Protein AF-A0A100WIX3-F1 (afdb_monomer_lite)

Foldseek 3Di:
DDDDDDDPPDDPDDDDDPPPPPPVVVVVVPPPPVVVVVVVVVPPPPDVVCVCLFQLNLLVLLQQQQDDPPDGGDDLVVLQVVCVVVVHHDDSVVVVCCNVVVDGDDDLVVLQSSQVSSPHHSCLNVVPCVVRVVVVVVVSVVSVCCPPVVSVVVVVVLVPDDPVVSVVVVVVD

Structure (mmCIF, N/CA/C/O backbone):
data_AF-A0A100WIX3-F1
#
_entry.id   AF-A0A100WIX3-F1
#
loop_
_atom_site.group_PDB
_atom_site.id
_atom_site.type_symbol
_atom_site.label_atom_id
_atom_site.label_alt_id
_atom_site.label_comp_id
_atom_site.label_asym_id
_atom_site.label_entity_id
_atom_site.label_seq_id
_atom_site.pdbx_PDB_ins_code
_atom_site.Cartn_x
_atom_site.Cartn_y
_atom_site.Cartn_z
_atom_site.occupancy
_atom_site.B_iso_or_equiv
_atom_site.auth_seq_id
_atom_site.auth_comp_id
_atom_site.auth_asym_id
_atom_site.auth_atom_id
_atom_site.pdbx_PDB_model_num
ATOM 1 N N . MET A 1 1 ? -12.424 19.227 -11.927 1.00 30.08 1 MET A N 1
ATOM 2 C CA . MET A 1 1 ? -12.018 20.142 -10.838 1.00 30.08 1 MET A CA 1
ATOM 3 C C . MET A 1 1 ? -11.818 19.297 -9.591 1.00 30.08 1 MET A C 1
ATOM 5 O O . MET A 1 1 ? -12.792 18.736 -9.113 1.00 30.08 1 MET A O 1
ATOM 9 N N . CYS A 1 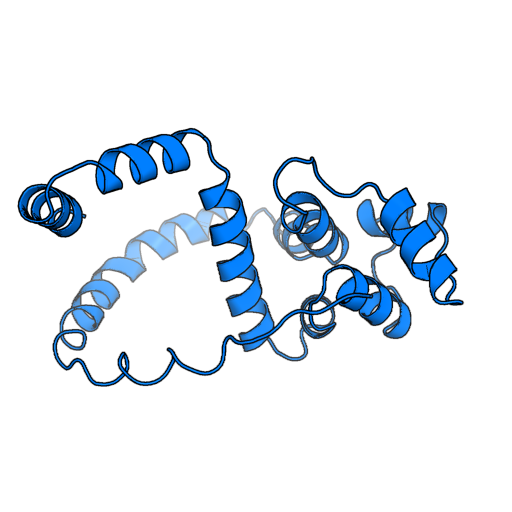2 ? -10.581 19.141 -9.122 1.00 32.16 2 CYS A N 1
ATOM 10 C CA . CYS A 1 2 ? -10.265 18.400 -7.898 1.00 32.16 2 CYS A CA 1
ATOM 11 C C . CYS A 1 2 ? -9.686 19.402 -6.903 1.00 32.16 2 CYS A C 1
ATOM 13 O O . CYS A 1 2 ? -8.704 20.073 -7.207 1.00 32.16 2 CYS A O 1
ATOM 15 N N . HIS A 1 3 ? -10.343 19.548 -5.761 1.00 39.53 3 HIS A N 1
ATOM 16 C CA . HIS A 1 3 ? -9.950 20.448 -4.688 1.00 39.53 3 HIS A CA 1
ATOM 17 C C . HIS A 1 3 ? -9.825 19.601 -3.428 1.00 39.53 3 HIS A C 1
ATOM 19 O O . HIS A 1 3 ? -10.783 18.920 -3.069 1.00 39.53 3 HIS A O 1
ATOM 25 N N . THR A 1 4 ? -8.687 19.668 -2.741 1.00 40.44 4 THR A N 1
ATOM 26 C CA . THR A 1 4 ? -8.614 19.210 -1.351 1.00 40.44 4 THR A CA 1
ATOM 27 C C . THR A 1 4 ? -7.607 20.037 -0.577 1.00 40.44 4 THR A C 1
ATOM 29 O O . THR A 1 4 ? -6.535 20.381 -1.064 1.00 40.44 4 THR A O 1
ATOM 32 N N . ASN A 1 5 ? -8.043 20.394 0.622 1.00 38.50 5 ASN A N 1
ATOM 33 C CA . ASN A 1 5 ? -7.564 21.466 1.467 1.00 38.50 5 ASN A CA 1
ATOM 34 C C . ASN A 1 5 ? -7.198 20.869 2.841 1.00 38.50 5 ASN A C 1
ATOM 36 O O . ASN A 1 5 ? -7.841 19.920 3.281 1.00 38.50 5 ASN A O 1
ATOM 40 N N . ASN A 1 6 ? -6.263 21.521 3.535 1.00 44.62 6 ASN A N 1
ATOM 41 C CA . ASN A 1 6 ? -6.270 21.711 4.993 1.00 44.62 6 ASN A CA 1
ATOM 42 C C . ASN A 1 6 ? -5.995 20.502 5.931 1.00 44.62 6 ASN A C 1
ATOM 44 O O . ASN A 1 6 ? -6.921 19.923 6.489 1.00 44.62 6 ASN A O 1
ATOM 48 N N . VAL A 1 7 ? -4.715 20.194 6.216 1.00 44.56 7 VAL A N 1
ATOM 49 C CA . VAL A 1 7 ? -4.312 19.258 7.309 1.00 44.56 7 VAL A CA 1
ATOM 50 C C . VAL A 1 7 ? -3.230 19.841 8.246 1.00 44.56 7 VAL A C 1
ATOM 52 O O . VAL A 1 7 ? -2.853 19.243 9.251 1.00 44.56 7 VAL A O 1
ATOM 55 N N . SER A 1 8 ? -2.739 21.056 8.002 1.00 37.81 8 SER A N 1
ATOM 56 C CA . SER A 1 8 ? -1.504 21.539 8.643 1.00 37.81 8 SER A CA 1
ATOM 57 C C . SER A 1 8 ? -1.636 22.072 10.079 1.00 37.81 8 SER A C 1
ATOM 59 O O . SER A 1 8 ? -0.696 22.698 10.558 1.00 37.81 8 SER A O 1
ATOM 61 N N . ARG A 1 9 ? -2.752 21.866 10.798 1.00 40.50 9 ARG A N 1
ATOM 62 C CA . ARG A 1 9 ? -2.987 22.580 12.075 1.00 40.50 9 ARG A CA 1
ATOM 63 C C . ARG A 1 9 ? -3.049 21.758 13.365 1.00 40.50 9 ARG A C 1
ATOM 65 O O . ARG A 1 9 ? -3.241 22.360 14.412 1.00 40.50 9 ARG A O 1
ATOM 72 N N . LEU A 1 10 ? -2.843 20.439 13.350 1.00 38.16 10 LEU A N 1
ATOM 73 C CA . LEU A 1 10 ? -3.027 19.612 14.565 1.00 38.16 10 LEU A CA 1
ATOM 74 C C . LEU A 1 10 ? -1.776 18.875 15.081 1.00 38.16 10 LEU A C 1
ATOM 76 O O . LEU A 1 10 ? -1.884 18.061 15.989 1.00 38.16 10 LEU A O 1
ATOM 80 N N . ARG A 1 11 ? -0.572 19.160 14.567 1.00 39.94 11 ARG A N 1
ATOM 81 C CA . ARG A 1 11 ? 0.647 18.403 14.928 1.00 39.94 11 ARG A CA 1
ATOM 82 C C . ARG A 1 11 ? 1.424 18.875 16.168 1.00 39.94 11 ARG A C 1
ATOM 84 O O . ARG A 1 11 ? 2.388 18.213 16.529 1.00 39.94 11 ARG A O 1
ATOM 91 N N . GLN A 1 12 ? 1.049 19.969 16.834 1.00 41.81 12 GLN A N 1
ATOM 92 C CA . GLN A 1 12 ? 1.996 20.662 17.726 1.00 41.81 12 GLN A CA 1
ATOM 93 C C . GLN A 1 12 ? 1.837 20.429 19.244 1.00 41.81 12 GLN A C 1
ATOM 95 O O . GLN A 1 12 ? 2.560 21.063 19.999 1.00 41.81 12 GLN A O 1
ATOM 100 N N . THR A 1 13 ? 0.960 19.543 19.734 1.00 42.16 13 THR A N 1
ATOM 101 C CA . THR A 1 13 ? 0.673 19.482 21.196 1.00 42.16 13 THR A CA 1
ATOM 102 C C . THR A 1 13 ? 0.962 18.138 21.879 1.00 42.16 13 THR A C 1
ATOM 104 O O . THR A 1 13 ? 0.628 17.975 23.044 1.00 42.16 13 THR A O 1
ATOM 107 N N . PHE A 1 14 ? 1.594 17.165 21.212 1.00 33.94 14 PHE A N 1
ATOM 108 C CA . PHE A 1 14 ? 1.738 15.808 21.777 1.00 33.94 14 PHE A CA 1
ATOM 109 C C . PHE A 1 14 ? 3.137 15.453 22.3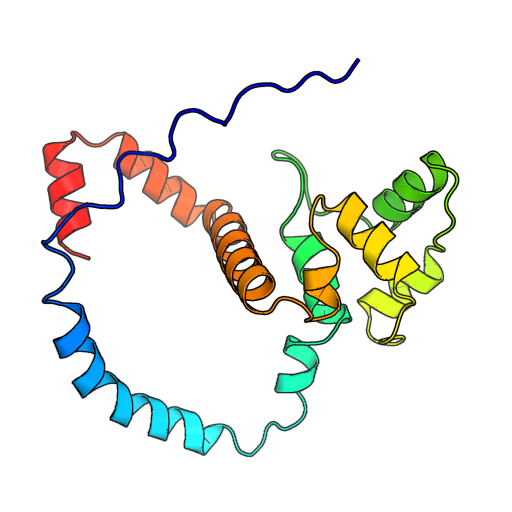23 1.00 33.94 14 PHE A C 1
ATOM 111 O O . PHE A 1 14 ? 3.307 14.378 22.886 1.00 33.94 14 PHE A O 1
ATOM 118 N N . ILE A 1 15 ? 4.151 16.315 22.176 1.00 38.00 15 ILE A N 1
ATOM 119 C CA . ILE A 1 15 ? 5.557 15.920 22.418 1.00 38.00 15 ILE A CA 1
ATOM 120 C C . ILE A 1 15 ? 6.036 16.083 23.879 1.00 38.00 15 ILE A C 1
ATOM 122 O O . ILE A 1 15 ? 7.000 15.430 24.262 1.00 38.00 15 ILE A O 1
ATOM 126 N N . ASP A 1 16 ? 5.339 16.819 24.748 1.00 41.41 16 ASP A N 1
ATOM 127 C CA . ASP A 1 16 ? 5.878 17.180 26.075 1.00 41.41 16 ASP A CA 1
ATOM 128 C C . ASP A 1 16 ? 5.201 16.475 27.272 1.00 41.41 16 ASP A C 1
ATOM 130 O O . ASP A 1 16 ? 4.916 17.115 28.283 1.00 41.41 16 ASP A O 1
ATOM 134 N N . ASN A 1 17 ? 4.927 15.161 27.200 1.00 34.28 17 ASN A N 1
ATOM 135 C CA . ASN A 1 17 ? 4.378 14.416 28.350 1.00 34.28 17 ASN A CA 1
ATOM 136 C C . ASN A 1 17 ? 5.447 13.566 29.087 1.00 34.28 17 ASN A C 1
ATOM 138 O O . ASN A 1 17 ? 5.855 12.515 28.585 1.00 34.28 17 ASN A O 1
ATOM 142 N N . PRO A 1 18 ? 5.879 13.966 30.301 1.00 39.28 18 PRO A N 1
ATOM 143 C CA . PRO A 1 18 ? 6.951 13.309 31.054 1.00 39.28 18 PRO A CA 1
ATOM 144 C C . PRO A 1 18 ? 6.568 11.980 31.739 1.00 39.28 18 PRO A C 1
ATOM 146 O O . PRO A 1 18 ? 7.432 11.360 32.359 1.00 39.28 18 PRO A O 1
ATOM 149 N N . LEU A 1 19 ? 5.326 11.493 31.620 1.00 40.72 19 LEU A N 1
ATOM 150 C CA . LEU A 1 19 ? 4.876 10.251 32.277 1.00 40.72 19 LEU A CA 1
ATOM 151 C C . LEU A 1 19 ? 5.241 8.950 31.530 1.00 40.72 19 LEU A C 1
ATOM 153 O O . LEU A 1 19 ? 5.072 7.864 32.076 1.00 40.72 19 LEU A O 1
ATOM 157 N N . VAL A 1 20 ? 5.781 9.031 30.308 1.00 46.56 20 VAL A N 1
ATOM 158 C CA . VAL A 1 20 ? 6.072 7.851 29.461 1.00 46.56 20 VAL A CA 1
ATOM 159 C C . VAL A 1 20 ? 7.447 7.224 29.753 1.00 46.56 20 VAL A C 1
ATOM 161 O O . VAL A 1 20 ? 7.720 6.087 29.377 1.00 46.56 20 VAL A O 1
ATOM 164 N N . ARG A 1 21 ? 8.337 7.931 30.460 1.00 38.25 21 ARG A N 1
ATOM 165 C CA . ARG A 1 21 ? 9.759 7.555 30.543 1.00 38.25 21 ARG A CA 1
ATOM 166 C C . ARG A 1 21 ? 10.048 6.334 31.428 1.00 38.25 21 ARG A C 1
ATOM 168 O O . ARG A 1 21 ? 11.007 5.627 31.156 1.00 38.25 21 ARG A O 1
ATOM 175 N N . GLY A 1 22 ? 9.228 6.067 32.448 1.00 36.34 22 GLY A N 1
ATOM 176 C CA . GLY A 1 22 ? 9.497 5.014 33.443 1.00 36.34 22 GLY A CA 1
ATOM 177 C C . GLY A 1 22 ? 9.026 3.600 33.074 1.00 36.34 22 GLY A C 1
ATOM 178 O O . GLY A 1 22 ? 9.507 2.636 33.655 1.00 36.34 22 GLY A O 1
ATOM 179 N N . SER A 1 23 ? 8.104 3.445 32.115 1.00 35.91 23 SER A N 1
ATOM 180 C CA . SER A 1 23 ? 7.554 2.120 31.749 1.00 35.91 23 SER A CA 1
ATOM 181 C C . SER A 1 23 ? 8.332 1.404 30.641 1.00 35.91 23 SER A C 1
ATOM 183 O O . SER A 1 23 ? 8.195 0.194 30.479 1.00 35.91 23 SER A O 1
ATOM 185 N N . VAL A 1 24 ? 9.177 2.120 29.893 1.00 34.84 24 VAL A N 1
ATOM 186 C CA . VAL A 1 24 ? 9.949 1.537 28.782 1.00 34.84 24 VAL A CA 1
ATOM 187 C C . VAL A 1 24 ? 11.098 0.658 29.295 1.00 34.84 24 VAL A C 1
ATOM 189 O O . VAL A 1 24 ? 11.405 -0.351 28.672 1.00 34.84 24 VAL A O 1
ATOM 192 N N . GLU A 1 25 ? 11.692 0.972 30.450 1.00 32.41 25 GLU A N 1
ATOM 193 C CA . GLU A 1 25 ? 12.835 0.217 30.993 1.00 32.41 25 GLU A CA 1
ATOM 194 C C . GLU A 1 25 ? 12.454 -1.173 31.530 1.00 32.41 25 GLU A C 1
ATOM 196 O O . GLU A 1 25 ? 13.186 -2.132 31.300 1.00 32.41 25 GLU A O 1
ATOM 201 N N . ALA A 1 26 ? 11.279 -1.333 32.150 1.00 30.39 26 ALA A N 1
ATOM 202 C CA . ALA A 1 26 ? 10.851 -2.622 32.710 1.00 30.39 26 ALA A CA 1
ATOM 203 C C . ALA A 1 26 ? 10.414 -3.646 31.639 1.00 30.39 26 ALA A C 1
ATOM 205 O O . ALA A 1 26 ? 10.543 -4.856 31.835 1.00 30.39 26 ALA A O 1
ATOM 206 N N . ALA A 1 27 ? 9.928 -3.177 30.484 1.00 32.31 27 ALA A N 1
ATOM 207 C CA . ALA A 1 27 ? 9.531 -4.034 29.365 1.00 32.31 27 ALA A CA 1
ATOM 208 C C . ALA A 1 27 ? 10.735 -4.614 28.592 1.00 32.31 27 ALA A C 1
ATOM 210 O O . ALA A 1 27 ? 10.612 -5.651 27.938 1.00 32.31 27 ALA A O 1
ATOM 211 N N . VAL A 1 28 ? 11.907 -3.974 28.687 1.00 37.38 28 VAL A N 1
ATOM 212 C CA . VAL A 1 28 ? 13.134 -4.399 27.993 1.00 37.38 28 VAL A CA 1
ATOM 213 C C . VAL A 1 28 ? 13.776 -5.624 28.660 1.00 37.38 28 VAL A C 1
ATOM 215 O O . VAL A 1 28 ? 14.350 -6.458 27.960 1.00 37.38 28 VAL A O 1
ATOM 218 N N . GLU A 1 29 ? 13.628 -5.806 29.976 1.00 32.12 29 GLU A N 1
ATOM 219 C CA . GLU A 1 29 ? 14.289 -6.906 30.702 1.00 32.12 29 GLU A CA 1
ATOM 220 C C . GLU A 1 29 ? 13.641 -8.285 30.502 1.00 32.12 29 GLU A C 1
ATOM 222 O O . GLU A 1 29 ? 14.348 -9.289 30.428 1.00 32.12 29 GLU A O 1
ATOM 227 N N . TRP A 1 30 ? 12.317 -8.371 30.348 1.00 34.31 30 TRP A N 1
ATOM 228 C CA . TRP A 1 30 ? 11.623 -9.666 30.230 1.00 34.31 30 TRP A CA 1
ATOM 229 C C . TRP A 1 30 ? 11.369 -10.111 28.778 1.00 34.31 30 TRP A C 1
ATOM 231 O O . TRP A 1 30 ? 10.951 -11.245 28.540 1.00 34.31 30 TRP A O 1
ATOM 241 N N . GLY A 1 31 ? 11.671 -9.263 27.788 1.00 33.16 31 GLY A N 1
ATOM 242 C CA . GLY A 1 31 ? 11.471 -9.564 26.363 1.00 33.16 31 GLY A CA 1
ATOM 243 C C . GLY A 1 31 ? 12.513 -10.510 25.745 1.00 33.16 31 GLY A C 1
ATOM 244 O O . GLY A 1 31 ? 12.218 -11.196 24.767 1.00 33.16 31 GLY A O 1
ATOM 245 N N . GLY A 1 32 ? 13.723 -10.595 26.310 1.00 32.84 32 GLY A N 1
ATOM 246 C CA . GLY A 1 32 ? 14.859 -11.275 25.669 1.00 32.84 32 GLY A CA 1
ATOM 247 C C . GLY A 1 32 ? 14.775 -12.808 25.624 1.00 32.84 32 GLY A C 1
ATOM 248 O O . GLY A 1 32 ? 15.132 -13.419 24.618 1.00 32.84 32 GLY A O 1
ATOM 249 N N . ALA A 1 33 ? 14.263 -13.450 26.678 1.00 34.47 33 ALA A N 1
ATOM 250 C CA . ALA A 1 33 ? 14.302 -14.913 26.797 1.00 34.47 33 ALA A CA 1
ATOM 251 C C . ALA A 1 33 ? 13.241 -15.637 25.940 1.00 34.47 33 ALA A C 1
ATOM 253 O O . ALA A 1 33 ? 13.464 -16.761 25.491 1.00 34.47 33 ALA A O 1
ATOM 254 N N . MET A 1 34 ? 12.105 -14.986 25.659 1.00 32.53 34 MET A N 1
ATOM 255 C CA . MET A 1 34 ? 11.038 -15.533 24.803 1.00 32.53 34 MET A CA 1
ATOM 256 C C . MET A 1 34 ? 11.365 -15.405 23.305 1.00 32.53 34 MET A C 1
ATOM 258 O O . MET A 1 34 ? 10.996 -16.275 22.512 1.00 32.53 34 MET A O 1
ATOM 262 N N . ILE A 1 35 ? 12.106 -14.359 22.917 1.00 42.75 35 ILE A N 1
ATOM 263 C CA . ILE A 1 35 ? 12.555 -14.140 21.533 1.00 42.75 35 ILE A CA 1
ATOM 264 C C . ILE A 1 35 ? 13.581 -15.208 21.116 1.00 42.75 35 ILE A C 1
ATOM 266 O O . ILE A 1 35 ? 13.509 -15.709 19.991 1.00 42.75 35 ILE A O 1
ATOM 270 N N . ASP A 1 36 ? 14.469 -15.638 22.023 1.00 38.12 36 ASP A N 1
ATOM 271 C CA . ASP A 1 36 ? 15.515 -16.628 21.712 1.00 38.12 36 ASP A CA 1
ATOM 272 C C . ASP A 1 36 ? 14.937 -18.025 21.399 1.00 38.12 36 ASP A C 1
ATOM 274 O O . ASP A 1 36 ? 15.445 -18.762 20.550 1.00 38.12 36 ASP A O 1
ATOM 278 N N . MET A 1 37 ? 13.798 -18.380 22.006 1.00 30.38 37 MET A N 1
ATOM 279 C CA . MET A 1 37 ? 13.142 -19.671 21.771 1.00 30.38 37 MET A CA 1
ATOM 280 C C . MET A 1 37 ? 12.339 -19.701 20.458 1.00 30.38 37 MET A C 1
ATOM 282 O O . MET A 1 37 ? 12.301 -20.732 19.779 1.00 30.38 37 MET A O 1
ATOM 286 N N . ALA A 1 38 ? 11.769 -18.563 20.045 1.00 40.53 38 ALA A N 1
ATOM 287 C CA . ALA A 1 38 ? 11.179 -18.390 18.716 1.00 40.53 38 ALA A CA 1
ATOM 288 C C . ALA A 1 38 ? 12.254 -18.334 17.610 1.00 40.53 38 ALA A C 1
ATOM 290 O O . ALA A 1 38 ? 12.033 -18.836 16.504 1.00 40.53 38 ALA A O 1
ATOM 291 N N . ALA A 1 39 ? 13.440 -17.796 17.916 1.00 39.41 39 ALA A N 1
ATOM 292 C CA . ALA A 1 39 ? 14.563 -17.712 16.985 1.00 39.41 39 ALA A CA 1
ATOM 293 C C . ALA A 1 39 ? 15.159 -19.090 16.638 1.00 39.41 39 ALA A C 1
ATOM 295 O O . ALA A 1 39 ? 15.479 -19.343 15.477 1.00 39.41 39 ALA A O 1
ATOM 296 N N . ARG A 1 40 ? 15.223 -20.037 17.588 1.00 42.50 40 ARG A N 1
ATOM 297 C CA . ARG A 1 40 ? 15.793 -21.382 17.339 1.00 42.50 40 ARG A CA 1
ATOM 298 C C . ARG A 1 40 ? 14.977 -22.249 16.374 1.00 42.50 40 ARG A C 1
ATOM 300 O O . ARG A 1 40 ? 15.540 -23.119 15.715 1.00 42.50 40 ARG A O 1
ATOM 307 N N . ARG A 1 41 ? 13.670 -22.000 16.225 1.00 41.88 41 ARG A N 1
ATOM 308 C CA . ARG A 1 41 ? 12.823 -22.661 15.208 1.00 41.88 41 ARG A CA 1
ATOM 309 C C . ARG A 1 41 ? 13.000 -22.051 13.804 1.00 41.88 41 ARG A C 1
ATOM 311 O O . ARG A 1 41 ? 12.613 -22.679 12.822 1.00 41.88 41 ARG A O 1
ATOM 318 N N . LYS A 1 42 ? 13.604 -20.861 13.702 1.00 44.00 42 LYS A N 1
ATOM 319 C CA . LYS A 1 42 ? 13.688 -20.038 12.483 1.00 44.00 42 LYS A CA 1
ATOM 320 C C . LYS A 1 42 ? 14.875 -20.371 11.562 1.00 44.00 42 LYS A C 1
ATOM 322 O O . LYS A 1 42 ? 14.998 -19.769 10.508 1.00 44.00 42 LYS A O 1
ATOM 327 N N . LEU A 1 43 ? 15.710 -21.354 11.911 1.00 45.53 43 LEU A N 1
ATOM 328 C CA . LEU A 1 43 ? 16.910 -21.748 11.146 1.00 45.53 43 LEU A CA 1
ATOM 329 C C . LEU A 1 43 ? 16.654 -22.844 10.083 1.00 45.53 43 LEU A C 1
ATOM 331 O O . LEU A 1 43 ? 17.579 -23.524 9.651 1.00 45.53 43 LEU A O 1
ATOM 335 N N . ARG A 1 44 ? 15.394 -23.065 9.678 1.00 43.59 44 ARG A N 1
ATOM 336 C CA . ARG A 1 44 ? 15.009 -23.986 8.583 1.00 43.59 44 ARG A CA 1
ATOM 337 C C . ARG A 1 44 ? 14.045 -23.339 7.574 1.00 43.59 44 ARG A C 1
ATOM 339 O O . ARG A 1 44 ? 13.203 -24.036 7.011 1.00 43.59 44 ARG A O 1
ATOM 346 N N . ASP A 1 45 ? 14.121 -22.023 7.375 1.00 48.69 45 ASP A N 1
ATOM 347 C CA . ASP A 1 45 ? 13.198 -21.286 6.497 1.00 48.69 45 ASP A CA 1
ATOM 348 C C . ASP A 1 45 ? 13.889 -20.149 5.725 1.00 48.69 45 ASP A C 1
ATOM 350 O O . ASP A 1 45 ? 13.469 -18.994 5.752 1.00 48.69 45 ASP A O 1
ATOM 354 N N . ASP A 1 46 ? 14.958 -20.481 5.005 1.00 46.41 46 ASP A N 1
ATOM 355 C CA . ASP A 1 46 ? 15.755 -19.505 4.243 1.00 46.41 46 ASP A CA 1
ATOM 356 C C . ASP A 1 46 ? 15.056 -19.034 2.942 1.00 46.41 46 ASP A C 1
ATOM 358 O O . ASP A 1 46 ? 15.605 -18.237 2.188 1.00 46.41 46 ASP A O 1
ATOM 362 N N . GLY A 1 47 ? 13.824 -19.500 2.674 1.00 45.91 47 GLY A N 1
ATOM 363 C CA . GLY A 1 47 ? 13.056 -19.191 1.458 1.00 45.91 47 GLY A CA 1
ATOM 364 C C . GLY A 1 47 ? 11.775 -18.369 1.664 1.00 45.91 47 GLY A C 1
ATOM 365 O O . GLY A 1 47 ? 11.436 -17.563 0.798 1.00 45.91 47 GLY A O 1
ATOM 366 N N . ARG A 1 48 ? 11.047 -18.507 2.787 1.00 48.06 48 ARG A N 1
ATOM 367 C CA . ARG A 1 48 ? 9.811 -17.717 3.005 1.00 48.06 48 ARG A CA 1
ATOM 368 C C . ARG A 1 48 ? 10.074 -16.311 3.526 1.00 48.06 48 ARG A C 1
ATOM 370 O O . ARG A 1 48 ? 9.276 -15.420 3.250 1.00 48.06 48 ARG A O 1
ATOM 377 N N . GLY A 1 49 ? 11.176 -16.100 4.249 1.00 47.47 49 GLY A N 1
ATOM 378 C CA . GLY A 1 49 ? 11.542 -14.775 4.760 1.00 47.47 49 GLY A CA 1
ATOM 379 C C . GLY A 1 49 ? 11.828 -13.769 3.641 1.00 47.47 49 GLY A C 1
ATOM 380 O O . GLY A 1 49 ? 11.391 -12.627 3.719 1.00 47.47 49 GLY A O 1
ATOM 381 N N . VAL A 1 50 ? 12.481 -14.219 2.563 1.00 52.00 50 VAL A N 1
ATOM 382 C CA . VAL A 1 50 ? 12.791 -13.390 1.383 1.00 52.00 50 VAL A CA 1
ATOM 383 C C . VAL A 1 50 ? 11.540 -13.138 0.535 1.00 52.00 50 VAL A C 1
ATOM 385 O O . VAL A 1 50 ? 11.352 -12.039 0.024 1.00 52.00 50 VAL A O 1
ATOM 388 N N . ALA A 1 51 ? 10.637 -14.121 0.436 1.00 56.69 51 ALA A N 1
ATOM 389 C CA . ALA A 1 51 ? 9.374 -13.954 -0.280 1.00 56.69 51 ALA A CA 1
ATOM 390 C C . ALA A 1 51 ? 8.455 -12.919 0.393 1.00 56.69 51 ALA A C 1
ATOM 392 O O . ALA A 1 51 ? 7.822 -12.133 -0.311 1.00 56.69 51 ALA A O 1
ATOM 393 N N . ALA A 1 52 ? 8.417 -12.884 1.732 1.00 61.81 52 ALA A N 1
ATOM 394 C CA . ALA A 1 52 ? 7.625 -11.918 2.495 1.00 61.81 52 ALA A CA 1
ATOM 395 C C . ALA A 1 52 ? 8.114 -10.468 2.330 1.00 61.81 52 ALA A C 1
ATOM 397 O O . ALA A 1 52 ? 7.298 -9.554 2.369 1.00 61.81 52 ALA A O 1
ATOM 398 N N . ASP A 1 53 ? 9.413 -10.260 2.090 1.00 78.56 53 ASP A N 1
ATOM 399 C CA . ASP A 1 53 ? 9.998 -8.930 1.861 1.00 78.56 53 ASP A CA 1
ATOM 400 C C . ASP A 1 53 ? 10.288 -8.632 0.373 1.00 78.56 53 ASP A C 1
ATOM 402 O O . ASP A 1 53 ? 10.965 -7.663 0.027 1.00 78.56 53 ASP A O 1
ATOM 406 N N . SER A 1 54 ? 9.774 -9.467 -0.535 1.00 89.69 54 SER A N 1
ATOM 407 C CA . SER A 1 54 ? 9.975 -9.313 -1.978 1.00 89.69 54 SER A CA 1
ATOM 408 C C . SER A 1 54 ? 9.242 -8.092 -2.545 1.00 89.69 54 SER A C 1
ATOM 410 O O . SER A 1 54 ? 8.220 -7.647 -2.016 1.00 89.69 54 SER A O 1
ATOM 412 N N . PHE A 1 55 ? 9.701 -7.593 -3.702 1.00 92.38 55 PHE A N 1
ATOM 413 C CA . PHE A 1 55 ? 8.991 -6.545 -4.446 1.00 92.38 55 PHE A CA 1
ATOM 414 C C . PHE A 1 55 ? 7.529 -6.932 -4.717 1.00 92.38 55 PHE A C 1
ATOM 416 O O . PHE A 1 55 ? 6.626 -6.114 -4.558 1.00 92.38 55 PHE A O 1
ATOM 423 N N . ALA A 1 56 ? 7.292 -8.195 -5.082 1.00 94.06 56 ALA A N 1
ATOM 424 C CA . ALA A 1 56 ? 5.959 -8.721 -5.340 1.00 94.06 56 ALA A CA 1
ATOM 425 C C . ALA A 1 56 ? 5.068 -8.672 -4.089 1.00 94.06 56 ALA A C 1
ATOM 427 O O . ALA A 1 56 ? 3.917 -8.244 -4.180 1.00 94.06 56 ALA A O 1
ATOM 428 N N . ALA A 1 57 ? 5.592 -9.069 -2.924 1.00 92.69 57 ALA A N 1
ATOM 429 C CA . ALA A 1 57 ? 4.858 -9.015 -1.661 1.00 92.69 57 ALA A CA 1
ATOM 430 C C . ALA A 1 57 ? 4.492 -7.576 -1.287 1.00 92.69 57 ALA A C 1
ATOM 432 O O . ALA A 1 57 ? 3.320 -7.293 -1.041 1.00 92.69 57 ALA A O 1
ATOM 433 N N . ARG A 1 58 ? 5.459 -6.654 -1.356 1.00 93.56 58 ARG A N 1
ATOM 434 C CA . ARG A 1 58 ? 5.232 -5.224 -1.103 1.00 93.56 58 ARG A CA 1
ATOM 435 C C . ARG A 1 58 ? 4.212 -4.628 -2.073 1.00 93.56 58 ARG A C 1
ATOM 437 O O . ARG A 1 58 ? 3.298 -3.921 -1.665 1.00 93.56 58 ARG A O 1
ATOM 444 N N . LEU A 1 59 ? 4.308 -4.953 -3.362 1.00 95.06 59 LEU A N 1
ATOM 445 C CA . LEU A 1 59 ? 3.348 -4.492 -4.364 1.00 95.06 59 LEU A CA 1
ATOM 446 C C . LEU A 1 59 ? 1.933 -5.000 -4.067 1.00 95.06 59 LEU A C 1
ATOM 448 O O . LEU A 1 59 ? 0.981 -4.222 -4.093 1.00 95.06 59 LEU A O 1
ATOM 452 N N . ASN A 1 60 ? 1.785 -6.293 -3.774 1.00 94.31 60 ASN A N 1
ATOM 453 C CA . ASN A 1 60 ? 0.482 -6.867 -3.449 1.00 94.31 60 ASN A CA 1
ATOM 454 C C . ASN A 1 60 ? -0.089 -6.277 -2.151 1.00 94.31 60 ASN A C 1
ATOM 456 O O . ASN A 1 60 ? -1.274 -5.955 -2.125 1.00 94.31 60 ASN A O 1
ATOM 460 N N . ARG A 1 61 ? 0.751 -6.001 -1.141 1.00 93.44 61 ARG A N 1
ATOM 461 C CA . ARG A 1 61 ? 0.330 -5.313 0.089 1.00 93.44 61 ARG A CA 1
ATOM 462 C C . ARG A 1 61 ? -0.338 -3.971 -0.210 1.00 93.44 61 ARG A C 1
ATOM 464 O O . ARG A 1 61 ? -1.383 -3.679 0.369 1.00 93.44 61 ARG A O 1
ATOM 471 N N . LEU A 1 62 ? 0.196 -3.183 -1.146 1.00 94.00 62 LEU A N 1
ATOM 472 C CA . LEU A 1 62 ? -0.426 -1.915 -1.546 1.00 94.00 62 LEU A CA 1
ATOM 473 C C . LEU A 1 62 ? -1.777 -2.119 -2.238 1.00 94.00 62 LEU A C 1
ATOM 475 O O . LEU A 1 62 ? -2.731 -1.423 -1.898 1.00 94.00 62 LEU A O 1
ATOM 479 N N . PHE A 1 63 ? -1.884 -3.081 -3.161 1.00 92.62 63 PHE A N 1
ATOM 480 C CA . PHE A 1 63 ? -3.154 -3.408 -3.826 1.00 92.62 63 PHE A CA 1
ATOM 481 C C . PHE A 1 63 ? -4.245 -3.807 -2.824 1.00 92.62 63 PHE A C 1
ATOM 483 O O . PHE A 1 63 ? -5.389 -3.366 -2.956 1.00 92.62 63 PHE A O 1
ATOM 490 N N . ASP A 1 64 ? -3.876 -4.592 -1.814 1.00 90.38 64 ASP A N 1
ATOM 491 C CA . ASP A 1 64 ? -4.800 -5.145 -0.823 1.00 90.38 64 ASP A CA 1
ATOM 492 C C . ASP A 1 64 ? -5.163 -4.149 0.287 1.00 90.38 64 ASP A C 1
ATOM 494 O O . ASP A 1 64 ? -6.159 -4.332 0.986 1.00 90.38 64 ASP A O 1
ATOM 498 N N . THR A 1 65 ? -4.396 -3.067 0.441 1.00 89.06 65 THR A N 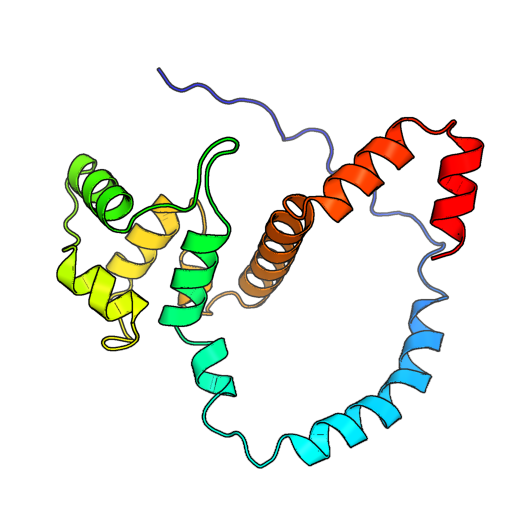1
ATOM 499 C CA . THR A 1 65 ? -4.550 -2.139 1.571 1.00 89.06 65 THR A CA 1
ATOM 500 C C . THR A 1 65 ? -4.960 -0.740 1.121 1.00 89.06 65 THR A C 1
ATOM 502 O O . THR A 1 65 ? -5.903 -0.160 1.659 1.00 89.06 65 THR A O 1
ATOM 505 N N . ILE A 1 66 ? -4.340 -0.183 0.085 1.00 88.62 66 ILE A N 1
ATOM 506 C CA . ILE A 1 66 ? -4.632 1.177 -0.372 1.00 88.62 66 ILE A CA 1
ATOM 507 C C . ILE A 1 66 ? -5.724 1.116 -1.439 1.00 88.62 66 ILE A C 1
ATOM 509 O O . ILE A 1 66 ? -5.459 0.811 -2.595 1.00 88.62 66 ILE A O 1
ATOM 513 N N . TYR A 1 67 ? -6.961 1.439 -1.063 1.00 85.56 67 TYR A N 1
ATOM 514 C CA . TYR A 1 67 ? -8.067 1.643 -2.001 1.00 85.56 67 TYR A CA 1
ATOM 515 C C . TYR A 1 67 ? -9.176 2.519 -1.387 1.00 85.56 67 TYR A C 1
ATOM 517 O O . TYR A 1 67 ? -9.298 2.584 -0.158 1.00 85.56 67 TYR A O 1
ATOM 525 N N . PRO A 1 68 ? -9.980 3.215 -2.217 1.00 79.25 68 PRO A N 1
ATOM 526 C CA . PRO A 1 68 ? -11.049 4.093 -1.759 1.00 79.25 68 PRO A CA 1
ATOM 527 C C . PRO A 1 68 ? -12.079 3.374 -0.876 1.00 79.25 68 PRO A C 1
ATOM 529 O O . PRO A 1 68 ? -12.402 2.212 -1.130 1.00 79.25 68 PRO A O 1
ATOM 532 N N . PRO A 1 69 ? -12.652 4.055 0.132 1.00 75.31 69 PRO A N 1
ATOM 533 C CA . PRO A 1 69 ? -13.720 3.479 0.939 1.00 75.31 69 PRO A CA 1
ATOM 534 C C . PRO A 1 69 ? -14.952 3.164 0.077 1.00 75.31 69 PRO A C 1
ATOM 536 O O . PRO A 1 69 ? -15.274 3.892 -0.859 1.00 75.31 69 PRO A O 1
ATOM 539 N N . GLY A 1 70 ? -15.662 2.082 0.410 1.00 74.75 70 GLY A N 1
ATOM 540 C CA . GLY A 1 70 ? -16.900 1.690 -0.276 1.00 74.75 70 GLY A CA 1
ATOM 541 C C . GLY A 1 70 ? -16.708 0.881 -1.563 1.00 74.75 70 GLY A C 1
ATOM 542 O O . GLY A 1 70 ? -17.691 0.568 -2.229 1.00 74.75 70 GLY A O 1
ATOM 543 N N . ARG A 1 71 ? -15.471 0.504 -1.904 1.00 82.12 71 ARG A N 1
ATOM 544 C CA . ARG A 1 71 ? -15.161 -0.439 -2.988 1.00 82.12 71 ARG A CA 1
ATOM 545 C C . ARG A 1 71 ? -14.053 -1.409 -2.573 1.00 82.12 71 ARG A C 1
ATOM 547 O O . ARG A 1 71 ? -13.439 -1.222 -1.528 1.00 82.12 71 ARG A O 1
ATOM 554 N N . GLY A 1 72 ? -13.829 -2.443 -3.382 1.00 83.94 72 GLY A N 1
ATOM 555 C CA . GLY A 1 72 ? -12.763 -3.421 -3.160 1.00 83.94 72 GLY A CA 1
ATOM 556 C C . GLY A 1 72 ? -11.366 -2.948 -3.602 1.00 83.94 72 GLY A C 1
ATOM 557 O O . GLY A 1 72 ? -11.222 -1.820 -4.090 1.00 83.94 72 GLY A O 1
ATOM 558 N N . PRO A 1 73 ? -10.357 -3.831 -3.456 1.00 87.94 73 PRO A N 1
ATOM 559 C CA . PRO A 1 73 ? -8.991 -3.636 -3.946 1.00 87.94 73 PRO A CA 1
ATOM 560 C C . PRO A 1 73 ? -8.913 -3.192 -5.407 1.00 87.94 73 PRO A C 1
ATOM 562 O O . PRO A 1 73 ? -9.774 -3.539 -6.219 1.00 87.94 73 PRO A O 1
ATOM 565 N N . TYR A 1 74 ? -7.851 -2.459 -5.752 1.00 84.50 74 TYR A N 1
ATOM 566 C CA . TYR A 1 74 ? -7.590 -2.089 -7.143 1.00 84.50 74 TYR A CA 1
ATOM 567 C C . TYR A 1 74 ? -7.344 -3.331 -8.014 1.00 84.50 74 TYR A C 1
ATOM 569 O O . TYR A 1 74 ? -6.619 -4.253 -7.637 1.00 84.50 74 TYR A O 1
ATOM 577 N N . ALA A 1 75 ? -7.881 -3.329 -9.231 1.00 88.69 75 ALA A N 1
ATOM 578 C CA . ALA A 1 75 ? -7.475 -4.278 -10.261 1.00 88.69 75 ALA A CA 1
ATOM 579 C C . ALA A 1 75 ? -6.184 -3.808 -10.951 1.00 88.69 75 ALA A C 1
ATOM 581 O O . ALA A 1 75 ? -5.940 -2.613 -11.118 1.00 88.69 75 ALA A O 1
ATOM 582 N N . SER A 1 76 ? -5.371 -4.744 -11.449 1.00 88.06 76 SER A N 1
ATOM 583 C CA . SER A 1 76 ? -4.168 -4.402 -12.228 1.00 88.06 76 SER A CA 1
ATOM 584 C C . SER A 1 76 ? -4.480 -3.562 -13.472 1.00 88.06 76 SER A C 1
ATOM 586 O O . SER A 1 76 ? -3.690 -2.697 -13.836 1.00 88.06 76 SER A O 1
ATOM 588 N N . SER A 1 77 ? -5.642 -3.774 -14.095 1.00 88.12 77 SER A N 1
ATOM 589 C CA . SER A 1 77 ? -6.109 -2.978 -15.235 1.00 88.12 77 SER A CA 1
ATOM 590 C C . SER A 1 77 ? -6.402 -1.520 -14.873 1.00 88.12 77 SER A C 1
ATOM 592 O O . SER A 1 77 ? -6.233 -0.645 -15.717 1.00 88.12 77 SER A O 1
ATOM 594 N N . GLU A 1 78 ? -6.810 -1.231 -13.633 1.00 89.06 78 GLU A N 1
ATOM 595 C CA . GLU A 1 78 ? -7.038 0.147 -13.191 1.00 89.06 78 GLU A CA 1
ATOM 596 C C . GLU A 1 78 ? -5.731 0.928 -13.097 1.00 89.06 78 GLU A C 1
ATOM 598 O O . GLU A 1 78 ? -5.695 2.082 -13.520 1.00 89.06 78 GLU A O 1
ATOM 603 N N . LEU A 1 79 ? -4.667 0.292 -12.593 1.00 90.62 79 LEU A N 1
ATOM 604 C CA . LEU A 1 79 ? -3.340 0.901 -12.529 1.00 90.62 79 LEU A CA 1
ATOM 605 C C . LEU A 1 79 ? -2.816 1.180 -13.939 1.00 90.62 79 LEU A C 1
ATOM 607 O O . LEU A 1 79 ? -2.446 2.314 -14.228 1.00 90.62 79 LEU A O 1
ATOM 611 N N . VAL A 1 80 ? -2.858 0.185 -14.832 1.00 90.56 80 VAL A N 1
ATOM 612 C CA . VAL A 1 80 ? -2.421 0.347 -16.232 1.00 90.56 80 VAL A CA 1
ATOM 613 C C . VAL A 1 80 ? -3.150 1.507 -16.903 1.00 90.56 80 VAL A C 1
ATOM 615 O O . VAL A 1 80 ? -2.508 2.429 -17.396 1.00 90.56 80 VAL A O 1
ATOM 618 N N . ARG A 1 81 ? -4.483 1.539 -16.811 1.00 89.19 81 ARG A N 1
ATOM 619 C CA . ARG A 1 81 ? -5.290 2.617 -17.391 1.00 89.19 81 ARG A CA 1
ATOM 620 C C . ARG A 1 81 ? -4.948 3.989 -16.801 1.00 89.19 81 ARG A C 1
ATOM 622 O O . ARG A 1 81 ? -4.926 4.981 -17.521 1.00 89.19 81 ARG A O 1
ATOM 629 N N . ALA A 1 82 ? -4.699 4.072 -15.494 1.00 87.12 82 ALA A N 1
ATOM 630 C CA . ALA A 1 82 ? -4.341 5.330 -14.840 1.00 87.12 82 ALA A CA 1
ATOM 631 C C . ALA A 1 82 ? -2.955 5.849 -15.256 1.00 87.12 82 ALA A C 1
ATOM 633 O O . ALA A 1 82 ? -2.743 7.062 -15.276 1.00 87.12 82 ALA A O 1
ATOM 634 N N . VAL A 1 83 ? -2.025 4.948 -15.576 1.00 87.69 83 VAL A N 1
ATOM 635 C CA . VAL A 1 83 ? -0.697 5.284 -16.108 1.00 87.69 83 VAL A CA 1
ATOM 636 C C . VAL A 1 83 ? -0.807 5.727 -17.572 1.00 87.69 83 VAL A C 1
ATOM 638 O O . VAL A 1 83 ? -0.303 6.794 -17.920 1.00 87.69 83 VAL A O 1
ATOM 641 N N . GLU A 1 84 ? -1.574 5.002 -18.391 1.00 87.62 84 GLU A N 1
ATOM 642 C CA . GLU A 1 84 ? -1.843 5.351 -19.796 1.00 87.62 84 GLU A CA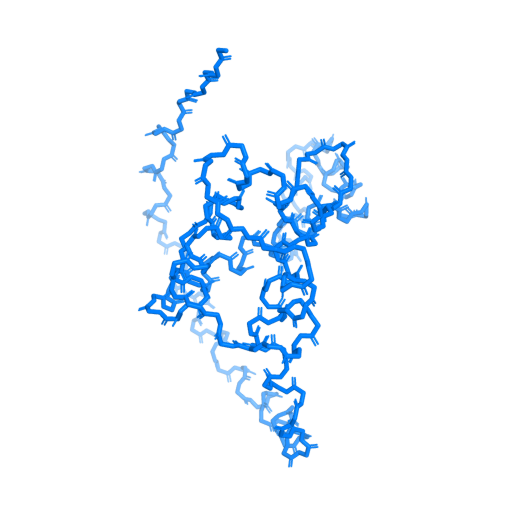 1
ATOM 643 C C . GLU A 1 84 ? -2.501 6.734 -19.937 1.00 87.62 84 GLU A C 1
ATOM 645 O O . GLU A 1 84 ? -2.106 7.533 -20.784 1.00 87.62 84 GLU A O 1
ATOM 650 N N . CYS A 1 85 ? -3.459 7.080 -19.066 1.00 84.62 85 CYS A N 1
ATOM 651 C CA . CYS A 1 85 ? -4.095 8.405 -19.069 1.00 84.62 85 CYS A CA 1
ATOM 652 C C . CYS A 1 85 ? -3.123 9.566 -18.795 1.00 84.62 85 CYS A C 1
ATOM 654 O O . CYS A 1 85 ? -3.453 10.711 -19.103 1.00 84.62 85 CYS A O 1
ATOM 656 N N . ARG A 1 86 ? -1.951 9.296 -18.209 1.00 80.50 86 ARG A N 1
ATOM 657 C CA . ARG A 1 86 ? -0.895 10.290 -17.969 1.00 80.50 86 ARG A CA 1
ATOM 658 C C . ARG A 1 86 ? 0.157 10.324 -19.086 1.00 80.50 86 ARG A C 1
ATOM 660 O O . ARG A 1 86 ? 1.119 11.074 -18.972 1.00 80.50 86 ARG A O 1
ATOM 667 N N . GLY A 1 87 ? -0.025 9.544 -20.156 1.00 80.00 87 GLY A N 1
ATOM 668 C CA . GLY A 1 87 ? 0.912 9.465 -21.281 1.00 80.00 87 GLY A CA 1
ATOM 669 C C . GLY A 1 87 ? 2.166 8.639 -20.989 1.00 80.00 87 GLY A C 1
ATOM 670 O O . GLY A 1 87 ? 3.168 8.799 -21.678 1.00 80.00 87 GLY A O 1
ATOM 671 N N . MET A 1 88 ? 2.123 7.785 -19.965 1.00 81.81 88 MET A N 1
ATOM 672 C CA . MET A 1 88 ? 3.217 6.892 -19.581 1.00 81.81 88 MET A CA 1
ATOM 673 C C . MET A 1 88 ? 2.831 5.446 -19.916 1.00 81.81 88 MET A C 1
ATOM 675 O O . MET A 1 88 ? 1.645 5.120 -19.994 1.00 81.81 88 MET A O 1
ATOM 679 N N . GLU A 1 89 ? 3.815 4.569 -20.118 1.00 81.75 89 GLU A N 1
ATOM 680 C CA . GLU A 1 89 ? 3.566 3.189 -20.550 1.00 81.75 89 GLU A CA 1
ATOM 681 C C . GLU A 1 89 ? 3.864 2.174 -19.443 1.00 81.75 89 GLU A C 1
ATOM 683 O O . GLU A 1 89 ? 4.979 2.075 -18.934 1.00 81.75 89 GLU A O 1
ATOM 688 N N . LEU A 1 90 ? 2.865 1.357 -19.103 1.00 86.50 90 LEU A N 1
ATOM 689 C CA . LEU A 1 90 ? 3.038 0.182 -18.253 1.00 86.50 90 LEU A CA 1
ATOM 690 C C . LEU A 1 90 ? 2.141 -0.949 -18.753 1.00 86.50 90 LEU A C 1
ATOM 692 O O . LEU A 1 90 ? 0.921 -0.859 -18.684 1.00 86.50 90 LEU A O 1
ATOM 696 N N . SER A 1 91 ? 2.730 -2.048 -19.226 1.00 85.50 91 SER A N 1
ATOM 697 C CA . SER A 1 91 ? 1.930 -3.147 -19.775 1.00 85.50 91 SER A CA 1
ATOM 698 C C . SER A 1 91 ? 1.292 -4.023 -18.685 1.00 85.50 91 SER A C 1
ATOM 700 O O . SER A 1 91 ? 1.933 -4.410 -17.702 1.00 85.50 91 SER A O 1
ATOM 702 N N . ALA A 1 92 ? 0.030 -4.415 -18.888 1.00 87.19 92 ALA A N 1
ATOM 703 C CA . ALA A 1 92 ? -0.681 -5.326 -17.986 1.00 87.19 92 ALA A CA 1
ATOM 704 C C . ALA A 1 92 ? 0.012 -6.697 -17.801 1.00 87.19 92 ALA A C 1
ATOM 706 O O . ALA A 1 92 ? 0.087 -7.166 -16.660 1.00 87.19 92 ALA A O 1
ATOM 707 N N . PRO A 1 93 ? 0.569 -7.340 -18.853 1.00 89.62 93 PRO A N 1
ATOM 708 C CA . PRO A 1 93 ? 1.317 -8.586 -18.692 1.00 89.62 93 PRO A CA 1
ATOM 709 C C . PRO A 1 93 ? 2.566 -8.419 -17.823 1.00 89.62 93 PRO A C 1
ATOM 711 O O . PRO A 1 93 ? 2.853 -9.282 -16.995 1.00 89.62 93 PRO A O 1
ATOM 714 N N . TYR A 1 94 ? 3.290 -7.306 -17.971 1.00 90.12 94 TYR A N 1
ATOM 715 C CA . TYR A 1 94 ? 4.466 -7.021 -17.153 1.00 90.12 94 TYR A CA 1
ATOM 716 C C . TYR A 1 94 ? 4.089 -6.785 -15.687 1.00 90.12 94 TYR A C 1
ATOM 718 O O . TYR A 1 94 ? 4.676 -7.404 -14.802 1.00 90.12 94 TYR A O 1
ATOM 726 N N . LEU A 1 95 ? 3.041 -5.998 -15.420 1.00 91.06 95 LEU A N 1
ATOM 727 C CA . LEU A 1 95 ? 2.531 -5.799 -14.061 1.00 91.06 95 LEU A CA 1
ATOM 728 C C . LEU A 1 95 ? 2.088 -7.119 -13.410 1.00 91.06 95 LEU A C 1
ATOM 730 O O . LEU A 1 95 ? 2.357 -7.351 -12.233 1.00 91.06 95 LEU A O 1
ATOM 734 N N . SER A 1 96 ? 1.453 -8.016 -14.169 1.00 90.81 96 SER A N 1
ATOM 735 C CA . SER A 1 96 ? 1.100 -9.352 -13.678 1.00 90.81 96 SER A CA 1
ATOM 736 C C . SER A 1 96 ? 2.338 -10.175 -13.301 1.00 90.81 96 SER A C 1
ATOM 738 O O . SER A 1 96 ? 2.353 -10.794 -12.238 1.00 90.81 96 SER A O 1
ATOM 740 N N . GLN A 1 97 ? 3.396 -10.139 -14.120 1.00 89.88 97 GLN A N 1
ATOM 741 C CA . GLN A 1 97 ? 4.661 -10.820 -13.819 1.00 89.88 97 GLN A CA 1
ATOM 742 C C . GLN A 1 97 ? 5.352 -10.257 -12.573 1.00 89.88 97 GLN A C 1
ATOM 744 O O . GLN A 1 97 ? 5.922 -11.031 -11.803 1.00 89.88 97 GLN A O 1
ATOM 749 N N . LEU A 1 98 ? 5.287 -8.938 -12.366 1.00 93.25 98 LEU A N 1
ATOM 750 C CA . LEU A 1 98 ? 5.799 -8.283 -11.162 1.00 93.25 98 LEU A CA 1
ATOM 751 C C . LEU A 1 98 ? 5.028 -8.730 -9.915 1.00 93.25 98 LEU A C 1
ATOM 753 O O . LEU A 1 98 ? 5.626 -9.145 -8.928 1.00 93.25 98 LEU A O 1
ATOM 757 N N . ARG A 1 99 ? 3.690 -8.724 -9.974 1.00 91.94 99 ARG A N 1
ATOM 758 C CA . ARG A 1 99 ? 2.830 -9.158 -8.859 1.00 91.94 99 ARG A CA 1
ATOM 759 C C . ARG A 1 99 ? 2.989 -10.633 -8.508 1.00 91.94 99 ARG A C 1
ATOM 761 O O . ARG A 1 99 ? 2.789 -11.003 -7.355 1.00 91.94 99 ARG A O 1
ATOM 768 N N . SER A 1 100 ? 3.325 -11.473 -9.484 1.00 91.56 100 SER A N 1
ATOM 769 C CA . SER A 1 100 ? 3.552 -12.902 -9.266 1.00 91.56 100 SER A CA 1
ATOM 770 C C . SER A 1 100 ? 4.995 -13.244 -8.879 1.00 91.56 100 SER A C 1
ATOM 772 O O . SER A 1 100 ? 5.299 -14.426 -8.756 1.00 91.56 100 SER A O 1
ATOM 774 N N . GLY A 1 101 ? 5.905 -12.265 -8.809 1.00 90.31 101 GLY A N 1
ATOM 775 C CA . GLY A 1 101 ? 7.334 -12.502 -8.566 1.00 90.31 101 GLY A CA 1
ATOM 776 C C . GLY A 1 101 ? 8.077 -13.191 -9.718 1.00 90.31 101 GLY A C 1
ATOM 777 O O . GLY A 1 101 ? 9.224 -13.583 -9.567 1.00 90.31 101 GLY A O 1
ATOM 778 N N . ARG A 1 102 ? 7.469 -13.330 -10.907 1.00 87.38 102 ARG A N 1
ATOM 779 C CA . ARG A 1 102 ? 8.187 -13.845 -12.096 1.00 87.38 102 ARG A CA 1
ATOM 780 C C . ARG A 1 102 ? 9.232 -12.846 -12.591 1.00 87.38 102 ARG A C 1
ATOM 782 O O . ARG A 1 102 ? 10.184 -13.218 -13.273 1.00 87.38 102 ARG A O 1
ATOM 789 N N . ARG A 1 103 ? 9.009 -11.567 -12.293 1.00 85.00 103 ARG A N 1
ATOM 790 C CA . ARG A 1 103 ? 9.953 -10.468 -12.459 1.00 85.00 103 ARG A CA 1
ATOM 791 C C . ARG A 1 103 ? 10.060 -9.766 -11.113 1.00 85.00 103 ARG A C 1
ATOM 793 O O . ARG A 1 103 ? 9.039 -9.440 -10.523 1.00 85.00 103 ARG A O 1
ATOM 800 N N . GLU A 1 104 ? 11.280 -9.539 -10.647 1.00 82.06 104 GLU A N 1
ATOM 801 C CA . GLU A 1 104 ? 11.515 -9.018 -9.291 1.00 82.06 104 GLU A CA 1
ATOM 802 C C . GLU A 1 104 ? 12.219 -7.661 -9.281 1.00 82.06 104 GLU A C 1
ATOM 804 O O . GLU A 1 104 ? 12.145 -6.945 -8.289 1.00 82.06 104 GLU A O 1
ATOM 809 N N . ASN A 1 105 ? 12.866 -7.287 -10.389 1.00 82.69 105 ASN A N 1
ATOM 810 C CA . ASN A 1 105 ? 13.691 -6.086 -10.470 1.00 82.69 105 ASN A CA 1
ATOM 811 C C . ASN A 1 105 ? 13.193 -5.135 -11.574 1.00 82.69 105 ASN A C 1
ATOM 813 O O . ASN A 1 105 ? 13.749 -5.130 -12.677 1.00 82.69 105 ASN A O 1
ATOM 817 N N . PRO A 1 106 ? 12.095 -4.394 -11.334 1.00 88.94 106 PRO A N 1
ATOM 818 C CA . PRO A 1 106 ? 11.641 -3.361 -12.256 1.00 88.94 106 PRO A CA 1
ATOM 819 C C . PRO A 1 106 ? 12.601 -2.162 -12.284 1.00 88.94 106 PRO A C 1
ATOM 821 O O . PRO A 1 106 ? 13.399 -1.967 -11.370 1.00 88.94 106 PRO A O 1
ATOM 824 N N . SER A 1 107 ? 12.518 -1.330 -13.328 1.00 91.12 107 SER A N 1
ATOM 825 C CA . SER A 1 107 ? 13.274 -0.071 -13.369 1.00 91.12 107 SER A CA 1
ATOM 826 C C . SER A 1 107 ? 12.818 0.882 -12.258 1.00 91.12 107 SER A C 1
ATOM 828 O O . SER A 1 107 ? 11.671 0.815 -11.809 1.00 91.12 107 SER A O 1
ATOM 830 N N . LEU A 1 108 ? 13.692 1.809 -11.847 1.00 91.44 108 LEU A N 1
ATOM 831 C CA . LEU A 1 108 ? 13.335 2.855 -10.881 1.00 91.44 108 LEU A CA 1
ATOM 832 C C . LEU A 1 108 ? 12.117 3.662 -11.354 1.00 91.44 108 LEU A C 1
ATOM 834 O O . LEU A 1 108 ? 11.194 3.877 -10.578 1.00 91.44 108 LEU A O 1
ATOM 838 N N . GLU A 1 109 ? 12.079 4.001 -12.642 1.00 91.12 109 GLU A N 1
ATOM 839 C CA . GLU A 1 109 ? 10.944 4.668 -13.285 1.00 91.12 109 GLU A CA 1
ATOM 840 C C . GLU A 1 109 ? 9.639 3.876 -13.095 1.00 91.12 109 GLU A C 1
ATOM 842 O O . GLU A 1 109 ? 8.629 4.424 -12.669 1.00 91.12 109 GLU A O 1
ATOM 847 N N . THR A 1 110 ? 9.664 2.553 -13.297 1.00 91.19 110 THR A N 1
ATOM 848 C CA . THR A 1 110 ? 8.487 1.701 -13.048 1.00 91.19 110 THR A CA 1
ATOM 849 C C . THR A 1 110 ? 8.063 1.737 -11.575 1.00 91.19 110 THR A C 1
ATOM 851 O O . THR A 1 110 ? 6.870 1.782 -11.275 1.00 91.19 110 THR A O 1
ATOM 854 N N . MET A 1 111 ? 9.019 1.706 -10.640 1.00 93.44 111 MET A N 1
ATOM 855 C CA . MET A 1 111 ? 8.715 1.787 -9.206 1.00 93.44 111 MET A CA 1
ATOM 856 C C . MET A 1 111 ? 8.093 3.138 -8.833 1.00 93.44 111 MET A C 1
ATOM 858 O O . MET A 1 111 ? 7.188 3.179 -8.003 1.00 93.44 111 MET A O 1
ATOM 862 N N . GLU A 1 112 ? 8.557 4.227 -9.443 1.00 92.81 112 GLU A N 1
ATOM 863 C CA . GLU A 1 112 ? 8.023 5.579 -9.258 1.00 92.81 112 GLU A CA 1
ATOM 864 C C . GLU A 1 112 ? 6.599 5.704 -9.796 1.00 92.81 112 GLU A C 1
ATOM 866 O O . GLU A 1 112 ? 5.727 6.165 -9.062 1.00 92.81 112 GLU A O 1
ATOM 871 N N . LEU A 1 113 ? 6.330 5.186 -10.998 1.00 92.44 113 LEU A N 1
ATOM 872 C CA . LEU A 1 113 ? 4.984 5.135 -11.583 1.00 92.44 113 LEU A CA 1
ATOM 873 C C . LEU A 1 113 ? 3.981 4.424 -10.667 1.00 92.44 113 LEU A C 1
ATOM 875 O O . LEU A 1 113 ? 2.873 4.907 -10.425 1.00 92.44 113 LEU A O 1
ATOM 879 N N . ILE A 1 114 ? 4.375 3.257 -10.154 1.00 93.00 114 ILE A N 1
ATOM 880 C CA . ILE A 1 114 ? 3.541 2.464 -9.251 1.00 93.00 114 ILE A CA 1
ATOM 881 C C . ILE A 1 114 ? 3.337 3.210 -7.927 1.00 93.00 114 ILE A C 1
ATOM 883 O O . ILE A 1 114 ? 2.212 3.286 -7.435 1.00 93.00 114 ILE A O 1
ATOM 887 N N . ALA A 1 115 ? 4.399 3.775 -7.351 1.00 93.19 115 ALA A N 1
ATOM 888 C CA . ALA A 1 115 ? 4.328 4.511 -6.093 1.00 93.19 115 ALA A CA 1
ATOM 889 C C . ALA A 1 115 ? 3.417 5.745 -6.198 1.00 93.19 115 ALA A C 1
ATOM 891 O O . ALA A 1 115 ? 2.572 5.956 -5.327 1.00 93.19 115 ALA A O 1
ATOM 892 N N . GLU A 1 116 ? 3.518 6.504 -7.292 1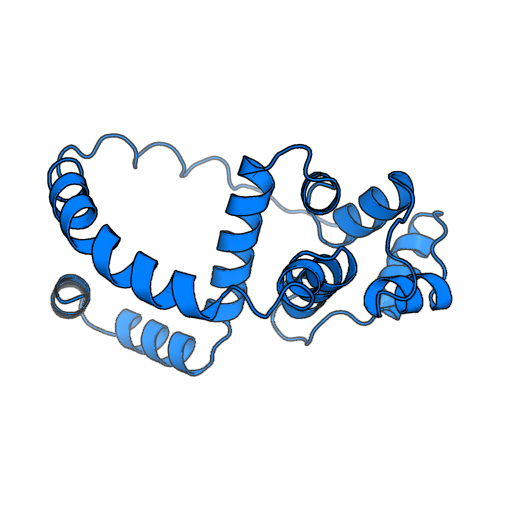.00 91.19 116 GLU A N 1
ATOM 893 C CA . GLU A 1 116 ? 2.672 7.668 -7.558 1.00 91.19 116 GLU A CA 1
ATOM 894 C C . GLU A 1 116 ? 1.193 7.279 -7.655 1.00 91.19 116 GLU A C 1
ATOM 896 O O . GLU A 1 116 ? 0.336 7.958 -7.087 1.00 91.19 116 GLU A O 1
ATOM 901 N N . PHE A 1 117 ? 0.875 6.159 -8.317 1.00 90.12 117 PHE A N 1
ATOM 902 C CA . PHE A 1 117 ? -0.499 5.659 -8.395 1.00 90.12 117 PHE A CA 1
ATOM 903 C C . PHE A 1 117 ? -1.111 5.410 -7.008 1.00 90.12 117 PHE A C 1
ATOM 905 O O . PHE A 1 117 ? -2.264 5.774 -6.774 1.00 90.12 117 PHE A O 1
ATOM 912 N N . PHE A 1 118 ? -0.339 4.831 -6.085 1.00 91.38 118 PHE A N 1
ATOM 913 C CA . PHE A 1 118 ? -0.768 4.589 -4.704 1.00 91.38 118 PHE A CA 1
ATOM 914 C C . PHE A 1 118 ? -0.615 5.811 -3.782 1.00 91.38 118 PHE A C 1
ATOM 916 O O . PHE A 1 118 ? -1.050 5.759 -2.633 1.00 91.38 118 PHE A O 1
ATOM 923 N N . GLY A 1 119 ? -0.033 6.912 -4.266 1.00 91.38 119 GLY A N 1
ATOM 924 C CA . GLY A 1 119 ? 0.187 8.132 -3.488 1.00 91.38 119 GLY A CA 1
ATOM 925 C C . GLY A 1 119 ? 1.303 8.023 -2.442 1.00 91.38 119 GLY A C 1
ATOM 926 O O . GLY A 1 119 ? 1.256 8.725 -1.434 1.00 91.38 119 GLY A O 1
ATOM 927 N N . ILE A 1 120 ? 2.295 7.154 -2.659 1.00 95.00 120 ILE A N 1
ATOM 928 C CA . ILE A 1 120 ? 3.436 6.930 -1.753 1.00 95.00 120 ILE A CA 1
ATOM 929 C C . ILE A 1 120 ? 4.774 7.280 -2.430 1.00 95.00 120 ILE A C 1
ATOM 931 O O . ILE A 1 120 ? 4.833 7.529 -3.632 1.00 95.00 120 ILE A O 1
ATOM 935 N N . ARG A 1 121 ? 5.880 7.289 -1.672 1.00 94.69 121 ARG A N 1
ATOM 936 C CA . ARG A 1 121 ? 7.241 7.459 -2.220 1.00 94.69 121 ARG A CA 1
ATOM 937 C C . ARG A 1 121 ? 7.794 6.123 -2.724 1.00 94.69 121 ARG A C 1
ATOM 939 O O . ARG A 1 121 ? 7.631 5.096 -2.065 1.00 94.69 121 ARG A O 1
ATOM 946 N N . SER A 1 122 ? 8.561 6.153 -3.819 1.00 94.44 122 SER A N 1
ATOM 947 C CA . SER A 1 122 ? 9.255 4.972 -4.374 1.00 94.44 122 SER A CA 1
ATOM 948 C C . SER A 1 122 ? 10.304 4.368 -3.429 1.00 94.44 122 SER A C 1
ATOM 950 O O . SER A 1 122 ? 10.717 3.219 -3.598 1.00 94.44 122 SER A O 1
ATOM 952 N N . ASP A 1 123 ? 10.693 5.101 -2.382 1.00 93.94 123 ASP A N 1
ATOM 953 C CA . ASP A 1 123 ? 11.588 4.630 -1.319 1.00 93.94 123 ASP A CA 1
ATOM 954 C C . ASP A 1 123 ? 11.046 3.409 -0.566 1.00 93.94 123 ASP A C 1
ATOM 956 O O . ASP A 1 123 ? 11.830 2.619 -0.043 1.00 93.94 123 ASP A O 1
ATOM 960 N N . TYR A 1 124 ? 9.725 3.198 -0.598 1.00 93.56 124 TYR A N 1
ATOM 961 C CA . TYR A 1 124 ? 9.090 1.976 -0.104 1.00 93.56 124 TYR A CA 1
ATOM 962 C C . TYR A 1 124 ? 9.602 0.711 -0.817 1.00 93.56 124 TYR A C 1
ATOM 964 O O . TYR A 1 124 ? 9.870 -0.316 -0.189 1.00 93.56 124 TYR A O 1
ATOM 972 N N . PHE A 1 125 ? 9.794 0.790 -2.136 1.00 92.25 125 PHE A N 1
ATOM 973 C CA . PHE A 1 125 ? 10.297 -0.324 -2.936 1.00 92.25 125 PHE A CA 1
ATOM 974 C C . PHE A 1 125 ? 11.821 -0.394 -2.924 1.00 92.25 125 PHE A C 1
ATOM 976 O O . PHE A 1 125 ? 12.383 -1.474 -2.766 1.00 92.25 125 PHE A O 1
ATOM 983 N N . THR A 1 126 ? 12.493 0.751 -3.060 1.00 90.50 126 THR A N 1
ATOM 984 C CA . THR A 1 126 ? 13.958 0.792 -3.212 1.00 90.50 126 THR A CA 1
ATOM 985 C C . THR A 1 126 ? 14.720 0.574 -1.907 1.00 90.50 126 THR A C 1
ATOM 987 O O . THR A 1 126 ? 15.904 0.254 -1.949 1.00 90.50 126 THR A O 1
ATOM 990 N N . GLY A 1 127 ? 14.077 0.766 -0.749 1.00 85.56 127 GLY A N 1
ATOM 991 C CA . GLY A 1 127 ? 14.718 0.611 0.559 1.00 85.56 127 GLY A CA 1
ATOM 992 C C . GLY A 1 127 ? 15.728 1.711 0.900 1.00 85.56 127 GLY A C 1
ATOM 993 O O . GLY A 1 127 ? 16.485 1.563 1.854 1.00 85.56 127 GLY A O 1
ATOM 994 N N . ARG A 1 128 ? 15.753 2.826 0.152 1.00 90.25 128 ARG A N 1
ATOM 995 C CA . ARG A 1 128 ? 16.664 3.956 0.424 1.00 90.25 128 ARG A CA 1
ATOM 996 C C . ARG A 1 128 ? 16.388 4.654 1.758 1.00 90.25 128 ARG A C 1
ATOM 998 O O . ARG A 1 128 ? 17.307 5.201 2.355 1.00 90.25 128 ARG A O 1
ATOM 1005 N N . ASP A 1 129 ? 15.134 4.648 2.207 1.00 93.00 129 ASP A N 1
ATOM 1006 C CA . ASP A 1 129 ? 14.684 5.264 3.459 1.00 93.00 129 ASP A CA 1
ATOM 1007 C C . ASP A 1 129 ? 13.921 4.227 4.294 1.00 93.00 129 ASP A C 1
ATOM 1009 O O . ASP A 1 129 ? 12.698 4.085 4.216 1.00 93.00 129 ASP A O 1
ATOM 1013 N N . GLU A 1 130 ? 14.672 3.475 5.095 1.00 91.00 130 GLU A N 1
ATOM 1014 C CA . GLU A 1 130 ? 14.142 2.426 5.969 1.00 91.00 130 GLU A CA 1
ATOM 1015 C C . GLU A 1 130 ? 13.146 2.974 7.005 1.00 91.00 130 GLU A C 1
ATOM 1017 O O . GLU A 1 130 ? 12.134 2.346 7.315 1.00 91.00 130 GLU A O 1
ATOM 1022 N N . ALA A 1 131 ? 13.385 4.188 7.510 1.00 93.25 131 ALA A N 1
ATOM 1023 C CA . ALA A 1 131 ? 12.505 4.826 8.482 1.00 93.25 131 ALA A CA 1
ATOM 1024 C C . ALA A 1 131 ? 11.164 5.240 7.861 1.00 93.25 131 ALA A C 1
ATOM 1026 O O . ALA A 1 131 ? 10.132 5.212 8.535 1.00 93.25 131 ALA A O 1
ATOM 1027 N N . TYR A 1 132 ? 11.155 5.661 6.595 1.00 93.50 132 TYR A N 1
ATOM 1028 C CA . TYR A 1 132 ? 9.921 5.853 5.837 1.00 93.50 132 TYR A CA 1
ATOM 1029 C C . TYR A 1 132 ? 9.200 4.527 5.608 1.00 93.50 132 TYR A C 1
ATOM 1031 O O . TYR A 1 132 ? 8.008 4.442 5.894 1.00 93.50 132 TYR A O 1
ATOM 1039 N N . ARG A 1 133 ? 9.924 3.495 5.161 1.00 92.19 133 ARG A N 1
ATOM 1040 C CA . ARG A 1 133 ? 9.351 2.175 4.883 1.00 92.19 133 ARG A CA 1
ATOM 1041 C C . ARG A 1 133 ? 8.639 1.597 6.105 1.00 92.19 133 ARG A C 1
ATOM 1043 O O . ARG A 1 133 ? 7.469 1.252 6.003 1.00 92.19 133 ARG A O 1
ATOM 1050 N N . ARG A 1 134 ? 9.298 1.580 7.268 1.00 91.44 134 ARG A N 1
ATOM 1051 C CA . ARG A 1 134 ? 8.710 1.078 8.520 1.00 91.44 134 ARG A CA 1
ATOM 1052 C C . ARG A 1 134 ? 7.447 1.842 8.925 1.00 91.44 134 ARG A C 1
ATOM 1054 O O . ARG A 1 134 ? 6.450 1.223 9.264 1.00 91.44 134 ARG A O 1
ATOM 1061 N N . ARG A 1 135 ? 7.471 3.177 8.852 1.00 92.75 135 ARG A N 1
ATOM 1062 C CA . ARG A 1 135 ? 6.294 4.002 9.177 1.00 92.75 135 ARG A CA 1
ATOM 1063 C C . ARG A 1 135 ? 5.124 3.740 8.232 1.00 92.75 135 ARG A C 1
ATOM 1065 O O . ARG A 1 135 ? 3.984 3.744 8.675 1.00 92.75 135 ARG A O 1
ATOM 1072 N N . LEU A 1 136 ? 5.405 3.531 6.945 1.00 93.25 136 LEU A N 1
ATOM 1073 C CA . LEU A 1 136 ? 4.368 3.203 5.974 1.00 93.25 136 LEU A CA 1
ATOM 1074 C C . LEU A 1 136 ? 3.785 1.807 6.231 1.00 93.25 136 LEU A C 1
ATOM 1076 O O . LEU A 1 136 ? 2.574 1.665 6.175 1.00 93.25 136 LEU A O 1
ATOM 1080 N N . GLU A 1 137 ? 4.603 0.803 6.561 1.00 91.62 137 GLU A N 1
ATOM 1081 C CA . GLU A 1 137 ? 4.100 -0.526 6.955 1.00 91.62 137 GLU A CA 1
ATOM 1082 C C . GLU A 1 137 ? 3.179 -0.447 8.180 1.00 91.62 137 GLU A C 1
ATOM 1084 O O . GLU A 1 137 ? 2.072 -0.975 8.146 1.00 91.62 137 GLU A O 1
ATOM 1089 N N . GLU A 1 138 ? 3.575 0.302 9.215 1.00 91.69 138 GLU A N 1
ATOM 1090 C CA . GLU A 1 138 ? 2.723 0.548 10.387 1.00 91.69 138 GLU A CA 1
ATOM 1091 C C . GLU A 1 138 ? 1.381 1.188 9.980 1.00 91.69 138 GLU A C 1
ATOM 1093 O O . GLU A 1 138 ? 0.322 0.784 10.455 1.00 91.69 138 GLU A O 1
ATOM 1098 N N . GLU A 1 139 ? 1.395 2.168 9.072 1.00 91.56 139 GLU A N 1
ATOM 1099 C CA . GLU A 1 139 ? 0.177 2.809 8.563 1.00 91.56 139 GLU A CA 1
ATOM 1100 C C . GLU A 1 139 ? -0.702 1.846 7.747 1.00 91.56 139 GLU A C 1
ATOM 1102 O O . GLU A 1 139 ? -1.926 1.847 7.898 1.00 91.56 139 GLU A O 1
ATOM 1107 N N . LEU A 1 140 ? -0.098 0.986 6.923 1.00 90.75 140 LEU A N 1
ATOM 1108 C CA . LEU A 1 140 ? -0.807 -0.050 6.170 1.00 90.75 140 LEU A CA 1
ATOM 1109 C C . LEU A 1 140 ? -1.474 -1.062 7.112 1.00 90.75 140 LEU A C 1
ATOM 1111 O O . LEU A 1 140 ? -2.641 -1.404 6.910 1.00 90.75 140 LEU A O 1
ATOM 1115 N N . ASP A 1 141 ? -0.788 -1.473 8.178 1.00 90.75 141 ASP A N 1
ATOM 1116 C CA . ASP A 1 141 ? -1.343 -2.348 9.213 1.00 90.75 141 ASP A CA 1
ATOM 1117 C C . ASP A 1 141 ? -2.549 -1.709 9.910 1.00 90.75 141 ASP A C 1
ATOM 1119 O O . ASP A 1 141 ? -3.584 -2.359 10.087 1.00 90.75 141 ASP A O 1
ATOM 1123 N N . TRP A 1 142 ? -2.470 -0.416 10.237 1.00 89.06 142 TRP A N 1
ATOM 1124 C CA . TRP A 1 142 ? -3.601 0.321 10.803 1.00 89.06 142 TRP A CA 1
ATOM 1125 C C . TRP A 1 142 ? -4.792 0.404 9.846 1.00 89.06 142 TRP A C 1
ATOM 1127 O O . TRP A 1 142 ? -5.936 0.230 10.277 1.00 89.06 142 TRP A O 1
ATOM 1137 N N . ILE A 1 143 ? -4.556 0.654 8.553 1.00 88.75 143 ILE A N 1
ATOM 1138 C CA . ILE A 1 143 ? -5.623 0.704 7.542 1.00 88.75 143 ILE A CA 1
ATOM 1139 C C . ILE A 1 143 ? -6.329 -0.649 7.454 1.00 88.75 143 ILE A C 1
ATOM 1141 O O . ILE A 1 143 ? -7.563 -0.695 7.464 1.00 88.75 143 ILE A O 1
ATOM 1145 N N . ASP A 1 144 ? -5.568 -1.735 7.403 1.00 86.56 144 ASP A N 1
ATOM 1146 C CA . ASP A 1 144 ? -6.095 -3.094 7.327 1.00 86.56 144 ASP A CA 1
ATOM 1147 C C . ASP A 1 144 ? -6.911 -3.446 8.582 1.00 86.56 144 ASP A C 1
ATOM 1149 O O . ASP A 1 144 ? -8.083 -3.829 8.504 1.00 86.56 144 ASP A O 1
ATOM 1153 N N . LEU A 1 145 ? -6.352 -3.166 9.764 1.00 85.44 145 LEU A N 1
ATOM 1154 C CA . LEU A 1 145 ? -7.028 -3.365 11.043 1.00 85.44 145 LEU A CA 1
ATOM 1155 C C . LEU A 1 145 ? -8.332 -2.560 11.131 1.00 85.44 145 LEU A C 1
ATOM 1157 O O . LEU A 1 145 ? -9.362 -3.088 11.551 1.00 85.44 145 LEU A O 1
ATOM 1161 N N . SER A 1 146 ? -8.330 -1.305 10.673 1.00 82.88 146 SER A N 1
ATOM 1162 C CA . SER A 1 146 ? -9.518 -0.443 10.676 1.00 82.88 146 SER A CA 1
ATOM 1163 C C . SER A 1 146 ? -10.650 -0.966 9.788 1.00 82.88 146 SER A C 1
ATOM 1165 O O . SER A 1 146 ? -11.793 -0.525 9.922 1.00 82.88 146 SER A O 1
ATOM 1167 N N . ARG A 1 147 ? -10.366 -1.870 8.843 1.00 81.88 147 ARG A N 1
ATOM 1168 C CA . ARG A 1 147 ? -11.362 -2.497 7.962 1.00 81.88 147 ARG A CA 1
ATOM 1169 C C . ARG A 1 147 ? -11.914 -3.799 8.515 1.00 81.88 147 ARG A C 1
ATOM 1171 O O . ARG A 1 147 ? -12.973 -4.223 8.054 1.00 81.88 147 ARG A O 1
ATOM 1178 N N . ASN A 1 148 ? -11.263 -4.387 9.515 1.00 84.19 148 ASN A N 1
ATOM 1179 C CA . ASN A 1 148 ? -11.772 -5.572 10.180 1.00 84.19 148 ASN A CA 1
ATOM 1180 C C . ASN A 1 148 ? -13.168 -5.272 10.777 1.00 84.19 148 ASN A C 1
ATOM 1182 O O . ASN A 1 148 ? -13.319 -4.316 11.547 1.00 84.19 148 ASN A O 1
ATOM 1186 N N . PRO A 1 149 ? -14.210 -6.051 10.421 1.00 84.75 149 PRO A N 1
ATOM 1187 C CA . PRO A 1 149 ? -15.578 -5.781 10.854 1.00 84.75 149 PRO A CA 1
ATOM 1188 C C . PRO A 1 149 ? -15.732 -5.826 12.376 1.00 84.75 149 PRO A C 1
ATOM 1190 O O . PRO A 1 149 ? -16.530 -5.066 12.921 1.00 84.75 149 PRO A O 1
ATOM 1193 N N . ASP A 1 150 ? -14.961 -6.660 13.069 1.00 85.50 150 ASP A N 1
ATOM 1194 C CA . ASP A 1 150 ? -15.027 -6.786 14.523 1.00 85.50 150 ASP A CA 1
ATOM 1195 C C . ASP A 1 150 ? -14.351 -5.603 15.214 1.00 85.50 150 ASP A C 1
ATOM 1197 O O . ASP A 1 150 ? -14.906 -5.053 16.163 1.00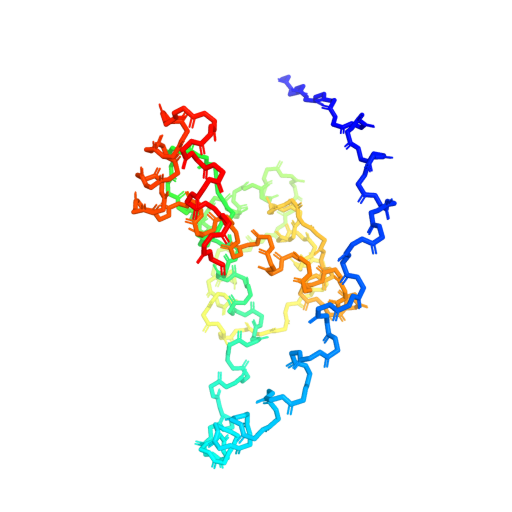 85.50 150 ASP A O 1
ATOM 1201 N N . VAL A 1 151 ? -13.228 -5.120 14.671 1.00 87.81 151 VAL A N 1
ATOM 1202 C CA . VAL A 1 151 ? -12.598 -3.869 15.125 1.00 87.81 151 VAL A CA 1
ATOM 1203 C C . VAL A 1 151 ? -13.537 -2.687 14.922 1.00 87.81 151 VAL A C 1
ATOM 1205 O O . VAL A 1 151 ? -13.696 -1.875 15.830 1.00 87.81 151 VAL A O 1
ATOM 1208 N N . ARG A 1 152 ? -14.211 -2.597 13.768 1.00 84.69 152 ARG A N 1
ATOM 1209 C CA . ARG A 1 152 ? -15.198 -1.538 13.510 1.00 84.69 152 ARG A CA 1
ATOM 1210 C C . ARG A 1 152 ? -16.355 -1.590 14.493 1.00 84.69 152 ARG A C 1
ATOM 1212 O O . ARG A 1 152 ? -16.702 -0.560 15.059 1.00 84.69 152 ARG A O 1
ATOM 1219 N N . ARG A 1 153 ? -16.925 -2.776 14.725 1.00 86.44 153 ARG A N 1
ATOM 1220 C CA . ARG A 1 153 ? -18.003 -2.974 15.707 1.00 86.44 153 ARG A CA 1
ATOM 1221 C C . ARG A 1 153 ? -17.559 -2.559 17.105 1.00 86.44 153 ARG A C 1
ATOM 1223 O O . ARG A 1 153 ? -18.284 -1.827 17.771 1.00 86.44 153 ARG A O 1
ATOM 1230 N N . LEU A 1 154 ? -16.369 -2.987 17.525 1.00 88.69 154 LEU A N 1
ATOM 1231 C CA . LEU A 1 154 ? -15.809 -2.643 18.827 1.00 88.69 154 LEU A CA 1
ATOM 1232 C C . LEU A 1 154 ? -15.577 -1.133 18.957 1.00 88.69 154 LEU A C 1
ATOM 1234 O O . LEU A 1 154 ? -16.007 -0.534 19.938 1.00 88.69 154 LEU A O 1
ATOM 1238 N N . ALA A 1 155 ? -14.949 -0.507 17.961 1.00 87.56 155 ALA A N 1
ATOM 1239 C CA . ALA A 1 155 ? -14.699 0.930 17.946 1.00 87.56 155 ALA A CA 1
ATOM 1240 C C . ALA A 1 155 ? -16.008 1.735 17.984 1.00 87.56 155 ALA A C 1
ATOM 1242 O O . ALA A 1 155 ? -16.128 2.660 18.786 1.00 87.56 155 ALA A O 1
ATOM 1243 N N . SER A 1 156 ? -17.010 1.357 17.181 1.00 88.62 156 SER A N 1
ATOM 1244 C CA . SER A 1 156 ? -18.343 1.969 17.214 1.00 88.62 156 SER A CA 1
ATOM 1245 C C . SER A 1 156 ? -18.989 1.842 18.594 1.00 88.62 156 SER A C 1
ATOM 1247 O O . SER A 1 156 ? -19.416 2.849 19.151 1.00 88.62 156 SER A O 1
ATOM 1249 N N . ALA A 1 157 ? -18.977 0.647 19.192 1.00 88.56 157 ALA A N 1
ATOM 1250 C CA . ALA A 1 157 ? -19.532 0.427 20.526 1.00 88.56 157 ALA A CA 1
ATOM 1251 C C . ALA A 1 157 ? -18.819 1.268 21.600 1.00 88.56 157 ALA A C 1
ATOM 1253 O O . ALA A 1 157 ? -19.472 1.874 22.446 1.00 88.56 157 ALA A O 1
ATOM 1254 N N . LEU A 1 158 ? -17.484 1.364 21.557 1.00 90.19 158 LEU A N 1
ATOM 1255 C CA . LEU A 1 158 ? -16.703 2.180 22.494 1.00 90.19 158 LEU A CA 1
ATOM 1256 C C . LEU A 1 158 ? -17.018 3.678 22.371 1.00 90.19 158 LEU A C 1
ATOM 1258 O O . LEU A 1 158 ? -17.072 4.373 23.389 1.00 90.19 158 LEU A O 1
ATOM 1262 N N . ILE A 1 159 ? -17.235 4.181 21.150 1.00 90.50 159 ILE A N 1
ATOM 1263 C CA . ILE A 1 159 ? -17.590 5.586 20.892 1.00 90.50 159 ILE A CA 1
ATOM 1264 C C . ILE A 1 159 ? -18.991 5.925 21.430 1.00 90.50 159 ILE A C 1
ATOM 1266 O O . ILE A 1 159 ? -19.226 7.067 21.826 1.00 90.50 159 ILE A O 1
ATOM 1270 N N . GLU A 1 160 ? -19.895 4.952 21.513 1.00 90.94 160 GLU A N 1
ATOM 1271 C CA . GLU A 1 160 ? -21.230 5.137 22.098 1.00 90.94 160 GLU A CA 1
ATOM 1272 C C . GLU A 1 160 ? -21.233 5.094 23.637 1.00 90.94 160 GLU A C 1
ATOM 1274 O O . GLU A 1 160 ? -22.177 5.571 24.270 1.00 90.94 160 GLU A O 1
ATOM 1279 N N . LEU A 1 161 ? -20.173 4.580 24.274 1.00 91.12 161 LEU A N 1
ATOM 1280 C CA . LEU A 1 161 ? -20.072 4.568 25.736 1.00 91.12 161 LEU A CA 1
ATOM 1281 C C . LEU A 1 161 ? -19.810 5.970 26.314 1.00 91.12 161 LEU A C 1
ATOM 1283 O O . LEU A 1 161 ? -19.050 6.748 25.725 1.00 91.12 161 LEU A O 1
ATOM 1287 N N . PRO A 1 162 ? -20.327 6.269 27.524 1.00 92.38 162 PRO A N 1
ATOM 1288 C CA . PRO A 1 162 ? -19.959 7.470 28.267 1.00 92.38 162 PRO A CA 1
ATOM 1289 C C . PRO A 1 162 ? -18.438 7.558 28.511 1.00 92.38 162 PRO A C 1
ATOM 1291 O O . PRO A 1 162 ? -17.824 6.521 28.791 1.00 92.38 162 PRO A O 1
ATOM 1294 N N . PRO A 1 163 ? -17.831 8.765 28.495 1.00 85.31 163 PRO A N 1
ATOM 1295 C CA . PRO A 1 163 ? -16.377 8.949 28.590 1.00 85.31 163 PRO A CA 1
ATOM 1296 C C . PRO A 1 163 ? -15.726 8.212 29.767 1.00 85.31 163 PRO A C 1
ATOM 1298 O O . PRO A 1 163 ? -14.777 7.466 29.560 1.00 85.31 163 PRO A O 1
ATOM 1301 N N . GLY A 1 164 ? -16.304 8.298 30.972 1.00 88.06 164 GLY A N 1
ATOM 1302 C CA . GLY A 1 164 ? -15.738 7.637 32.156 1.00 88.06 164 GLY A CA 1
ATOM 1303 C C . GLY A 1 164 ? -15.718 6.105 32.072 1.00 88.06 164 GLY A C 1
ATOM 1304 O O . GLY A 1 164 ? -14.802 5.470 32.585 1.00 88.06 164 GLY A O 1
ATOM 1305 N N . ARG A 1 165 ? -16.685 5.490 31.375 1.00 85.12 165 ARG A N 1
ATOM 1306 C CA . ARG A 1 165 ? -16.706 4.031 31.163 1.00 85.12 165 ARG A CA 1
ATOM 1307 C C . ARG A 1 165 ? -15.747 3.615 30.052 1.00 85.12 165 ARG A C 1
ATOM 1309 O O . ARG A 1 165 ? -15.135 2.556 30.137 1.00 85.12 165 ARG A O 1
ATOM 1316 N N . ARG A 1 166 ? -15.605 4.458 29.027 1.00 89.94 166 ARG A N 1
ATOM 1317 C CA . ARG A 1 166 ? -14.633 4.273 27.948 1.00 89.94 166 ARG A CA 1
ATOM 1318 C C . ARG A 1 166 ? -13.200 4.326 28.480 1.00 89.94 166 ARG A C 1
ATOM 1320 O O . ARG A 1 166 ? -12.430 3.421 28.193 1.00 89.94 166 ARG A O 1
ATOM 1327 N N . GLU A 1 167 ? -12.862 5.332 29.281 1.00 86.25 167 GLU A N 1
ATOM 1328 C CA . GLU A 1 167 ? -11.531 5.488 29.889 1.00 86.25 167 GLU A CA 1
ATOM 1329 C C . GLU A 1 167 ? -11.188 4.321 30.818 1.00 86.25 167 GLU A C 1
ATOM 1331 O O . GLU A 1 167 ? -10.084 3.789 30.749 1.00 86.25 167 GLU A O 1
ATOM 1336 N N . GLN A 1 168 ? -12.151 3.855 31.620 1.00 88.31 168 GLN A N 1
ATOM 1337 C CA . GLN A 1 168 ? -11.948 2.709 32.507 1.00 88.31 168 GLN A CA 1
ATOM 1338 C C . GLN A 1 168 ? -11.664 1.406 31.744 1.00 88.31 168 GLN A C 1
ATOM 1340 O O . GLN A 1 168 ? -10.853 0.603 32.194 1.00 88.31 168 GLN A O 1
ATOM 1345 N N . LEU A 1 169 ? -12.310 1.198 30.591 1.00 85.88 169 LEU A N 1
ATOM 1346 C CA . LEU A 1 169 ? -12.025 0.053 29.724 1.00 85.88 169 LEU A CA 1
ATOM 1347 C C . LEU A 1 169 ? -10.670 0.192 29.020 1.00 85.88 169 LEU A C 1
ATOM 1349 O O . LEU A 1 169 ? -9.948 -0.792 28.920 1.00 85.88 169 LEU A O 1
ATOM 1353 N N . LEU A 1 170 ? -10.315 1.392 28.550 1.00 85.38 170 LEU A N 1
ATOM 1354 C CA . LEU A 1 170 ? -9.049 1.630 27.848 1.00 85.38 170 LEU A CA 1
ATOM 1355 C C . LEU A 1 170 ? -7.823 1.570 28.769 1.00 85.38 170 LEU A C 1
ATOM 1357 O O . LEU A 1 170 ? -6.758 1.186 28.309 1.00 85.38 170 LEU A O 1
ATOM 1361 N N . ALA A 1 171 ? -7.965 1.904 30.052 1.00 85.19 171 ALA A N 1
ATOM 1362 C CA . ALA A 1 171 ? -6.879 1.826 31.033 1.00 85.19 171 ALA A CA 1
ATOM 1363 C C . ALA A 1 171 ? -6.533 0.388 31.476 1.00 85.19 171 ALA A C 1
ATOM 1365 O O . ALA A 1 171 ? -5.558 0.196 32.198 1.00 85.19 171 ALA A O 1
ATOM 1366 N N . GLY A 1 172 ? -7.355 -0.603 31.110 1.00 80.06 172 GLY A N 1
ATOM 1367 C CA . GLY A 1 172 ? -7.160 -2.011 31.468 1.00 80.06 172 GLY A CA 1
ATOM 1368 C C . GLY A 1 172 ? -6.388 -2.846 30.440 1.00 80.06 172 GLY A C 1
ATOM 1369 O O . GLY A 1 172 ? -6.209 -4.040 30.678 1.00 80.06 172 GLY A O 1
ATOM 1370 N N . PHE A 1 173 ? -5.982 -2.248 29.316 1.00 63.97 173 PHE A N 1
ATOM 1371 C CA . PHE A 1 173 ? -5.147 -2.858 28.274 1.00 63.97 173 PHE A CA 1
ATOM 1372 C C . PHE A 1 173 ? -3.702 -2.373 28.392 1.00 63.97 173 PHE A C 1
ATOM 1374 O O . PHE A 1 173 ? -2.801 -3.188 28.095 1.00 63.97 173 PHE A O 1
#

pLDDT: mean 73.93, std 22.91, range [30.08, 95.06]

InterPro domains:
  IPR001387 Cro/C1-type, helix-turn-helix domain [PS50943] (90-125)
  IPR001387 Cro/C1-type, helix-turn-helix domain [cd00093] (90-125)
  IPR010982 Lambda repressor-like, DNA-binding domain superfamily [G3DSA:1.10.260.40] (49-172)
  IPR010982 Lambda repressor-like, DNA-binding domain superfamily [SSF47413] (89-129)

Secondary structure (DSSP, 8-state):
-------TTSSSSSS--GGGTTHHHHHHHHSHHHHHHHHHTTTT-TTHHHHHTSHHHHHHHHHHH---TTS-PPPHHHHHHHHHTTT----HHHHHHHHTTS-----HHHHHHHHHHHTS-THHHH-S-HHHHHHHHHHHHHHHHHH-HHHHHHHHHHHHS-HHHHHHHHTT-

Sequence (173 aa):
MCHTNNVSRLRQTFIDNPLVRGSVEAAVEWGGAMIDMAARRKLRDDGRGVAADSFAARLNRLFDTIYPPGRGPYASSELVRAVECRGMELSAPYLSQLRSGRRENPSLETMELIAEFFGIRSDYFTGRDEAYRRRLEEELDWIDLSRNPDVRRLASALIELPPGRREQLLAGF

Organism: Mycolicibacterium canariasense (NCBI:txid228230)

Radius of gyration: 21.12 Å; chains: 1; bounding box: 38×47×55 Å